Protein AF-A0A2G9T6R0-F1 (afdb_monomer_lite)

pLDDT: mean 84.77, std 12.45, range [40.44, 96.88]

Structure (mmCIF, N/CA/C/O backbone):
data_AF-A0A2G9T6R0-F1
#
_entry.id   AF-A0A2G9T6R0-F1
#
loop_
_atom_site.group_PDB
_atom_site.id
_atom_site.type_symbol
_atom_site.label_atom_id
_atom_site.label_alt_id
_atom_site.label_comp_id
_atom_site.label_asym_id
_atom_site.label_entity_id
_atom_site.label_seq_id
_atom_site.pdbx_PDB_ins_code
_atom_site.Cartn_x
_atom_site.Cartn_y
_atom_site.Cartn_z
_atom_site.occupancy
_atom_site.B_iso_or_equiv
_atom_site.auth_seq_id
_atom_site.auth_comp_id
_atom_site.auth_asym_id
_atom_site.auth_atom_id
_atom_site.pdbx_PDB_model_num
ATOM 1 N N . SER A 1 1 ? -26.909 -16.385 55.635 1.00 41.44 1 SER A N 1
ATOM 2 C CA . SER A 1 1 ? -27.357 -15.437 54.603 1.00 41.44 1 SER A CA 1
ATOM 3 C C . SER A 1 1 ? -26.172 -15.101 53.726 1.00 41.44 1 SER A C 1
ATOM 5 O O . SER A 1 1 ? -25.298 -14.369 54.166 1.00 41.44 1 SER A O 1
ATOM 7 N N . THR A 1 2 ? -26.058 -15.744 52.568 1.00 40.44 2 THR A N 1
ATOM 8 C CA . THR A 1 2 ? -24.968 -15.521 51.609 1.00 40.44 2 THR A CA 1
ATOM 9 C C . THR A 1 2 ? -25.341 -14.324 50.744 1.00 40.44 2 THR A C 1
ATOM 11 O O . THR A 1 2 ? -26.336 -14.379 50.027 1.00 40.44 2 THR A O 1
ATOM 14 N N . ALA A 1 3 ? -24.605 -13.224 50.899 1.00 48.16 3 ALA A N 1
ATOM 15 C CA . ALA A 1 3 ? -24.744 -12.046 50.059 1.00 48.16 3 ALA A CA 1
ATOM 16 C C . ALA A 1 3 ? -24.230 -12.389 48.656 1.00 48.16 3 ALA A C 1
ATOM 18 O O . ALA A 1 3 ? -23.072 -12.767 48.492 1.00 48.16 3 ALA A O 1
ATOM 19 N N . ASP A 1 4 ? -25.145 -12.308 47.700 1.00 55.31 4 ASP A N 1
ATOM 20 C CA . ASP A 1 4 ? -24.940 -12.420 46.263 1.00 55.31 4 ASP A CA 1
ATOM 21 C C . ASP A 1 4 ? -23.930 -11.352 45.813 1.00 55.31 4 ASP A C 1
ATOM 23 O O . ASP A 1 4 ? -24.220 -10.155 45.849 1.00 55.31 4 ASP A O 1
ATOM 27 N N . GLN A 1 5 ? -22.703 -11.770 45.494 1.00 57.53 5 GLN A N 1
ATOM 28 C CA . GLN A 1 5 ? -21.735 -10.900 44.836 1.00 57.53 5 GLN A CA 1
ATOM 29 C C . GLN A 1 5 ? -22.039 -10.956 43.345 1.00 57.53 5 GLN A C 1
ATOM 31 O O . GLN A 1 5 ? -21.576 -11.842 42.636 1.00 57.53 5 GLN A O 1
ATOM 36 N N . ASN A 1 6 ? -22.888 -10.033 42.897 1.00 57.66 6 ASN A N 1
ATOM 37 C CA . ASN A 1 6 ? -23.034 -9.709 41.488 1.00 57.66 6 ASN A CA 1
ATOM 38 C C . ASN A 1 6 ? -21.735 -9.021 41.044 1.00 57.66 6 ASN A C 1
ATOM 40 O O . ASN A 1 6 ? -21.633 -7.792 41.089 1.00 57.66 6 ASN A O 1
ATOM 44 N N . ASP A 1 7 ? -20.727 -9.824 40.705 1.00 58.72 7 ASP A N 1
ATOM 45 C CA . ASP A 1 7 ? -19.560 -9.378 39.951 1.00 58.72 7 ASP A CA 1
ATOM 46 C C . ASP A 1 7 ? -20.095 -8.827 38.629 1.00 58.72 7 ASP A C 1
ATOM 48 O O . ASP A 1 7 ? -20.511 -9.575 37.750 1.00 58.72 7 ASP A O 1
ATOM 52 N N . GLY A 1 8 ? -20.217 -7.500 38.557 1.00 58.38 8 GLY A N 1
ATOM 53 C CA . GLY A 1 8 ? -20.835 -6.792 37.445 1.00 58.38 8 GLY A CA 1
ATOM 54 C C . GLY A 1 8 ? -20.065 -7.033 36.157 1.00 58.38 8 GLY A C 1
ATOM 55 O O . GLY A 1 8 ? -19.125 -6.303 35.852 1.00 58.38 8 GLY A O 1
ATOM 56 N N . GLU A 1 9 ? -20.468 -8.057 35.413 1.00 67.44 9 GLU A N 1
ATOM 57 C CA . GLU A 1 9 ? -20.007 -8.300 34.056 1.00 67.44 9 GLU A CA 1
ATOM 58 C C . GLU A 1 9 ? -20.390 -7.076 33.215 1.00 67.44 9 GLU A C 1
ATOM 60 O O . GLU A 1 9 ? -21.567 -6.726 33.100 1.00 67.44 9 GLU A O 1
ATOM 65 N N . GLU A 1 10 ? -19.392 -6.368 32.685 1.00 77.75 10 GLU A N 1
ATOM 66 C CA . GLU A 1 10 ? -19.606 -5.239 31.784 1.00 77.75 10 GLU A CA 1
ATOM 67 C C . GLU A 1 10 ? -20.300 -5.758 30.519 1.00 77.75 10 GLU A C 1
ATOM 69 O O . GLU A 1 10 ? -19.688 -6.367 29.641 1.00 77.75 10 GLU A O 1
ATOM 74 N N . LEU A 1 11 ? -21.621 -5.584 30.465 1.00 82.75 11 LEU A N 1
ATOM 75 C CA . LEU A 1 11 ? -22.435 -6.017 29.340 1.00 82.75 11 LEU A CA 1
ATOM 76 C C . LEU A 1 11 ? -22.233 -5.047 28.180 1.00 82.75 11 LEU A C 1
ATOM 78 O O . LEU A 1 11 ? -22.758 -3.936 28.185 1.00 82.75 11 LEU A O 1
ATOM 82 N N . LEU A 1 12 ? -21.496 -5.500 27.171 1.00 90.00 12 LEU A N 1
ATOM 83 C CA . LEU A 1 12 ? -21.403 -4.829 25.882 1.00 90.00 12 LEU A CA 1
ATOM 84 C C . LEU A 1 12 ? -22.616 -5.188 25.029 1.00 90.00 12 LEU A C 1
ATOM 86 O O . LEU A 1 12 ? -22.993 -6.357 24.903 1.00 90.00 12 LEU A O 1
ATOM 90 N N . THR A 1 13 ? -23.218 -4.185 24.403 1.00 94.50 13 THR A N 1
ATOM 91 C CA . THR A 1 13 ? -24.227 -4.419 23.377 1.00 94.50 13 THR A CA 1
ATOM 92 C C . THR A 1 13 ? -23.557 -4.721 22.039 1.00 94.50 13 THR A C 1
ATOM 94 O O . THR A 1 13 ? -22.410 -4.355 21.782 1.00 94.50 13 THR A O 1
ATOM 97 N N . ILE A 1 14 ? -24.297 -5.363 21.132 1.00 94.38 14 ILE A N 1
ATOM 98 C CA . ILE A 1 14 ? -23.839 -5.558 19.748 1.00 94.38 14 ILE A CA 1
ATOM 99 C C . ILE A 1 14 ? -23.536 -4.203 19.086 1.00 94.38 14 ILE A C 1
ATOM 101 O O . ILE A 1 14 ? -22.608 -4.110 18.288 1.00 94.38 14 ILE A O 1
ATOM 105 N N . GLN A 1 15 ? -24.282 -3.152 19.442 1.00 95.44 15 GLN A N 1
ATOM 106 C CA . GLN A 1 15 ? -24.043 -1.811 18.917 1.00 95.44 15 GLN A CA 1
ATOM 107 C C . GLN A 1 15 ? -22.690 -1.256 19.381 1.00 95.44 15 GLN A C 1
ATOM 109 O O . GLN A 1 15 ? -21.950 -0.739 18.551 1.00 95.44 15 GLN A O 1
ATOM 114 N N . ASP A 1 16 ? -22.327 -1.447 20.654 1.00 94.81 16 ASP A N 1
ATOM 115 C CA . ASP A 1 16 ? -21.041 -0.979 21.195 1.00 94.81 16 ASP A CA 1
ATOM 116 C C . ASP A 1 16 ? -19.848 -1.613 20.460 1.00 94.81 16 ASP A C 1
ATOM 118 O O . ASP A 1 16 ? -18.837 -0.956 20.208 1.00 94.81 16 ASP A O 1
ATOM 122 N N . ILE A 1 17 ? -19.976 -2.885 20.064 1.00 94.88 17 ILE A N 1
ATOM 123 C CA . ILE A 1 17 ? -18.952 -3.593 19.283 1.00 94.88 17 ILE A CA 1
ATOM 124 C C . ILE A 1 17 ? -18.816 -2.975 17.887 1.00 94.88 17 ILE A C 1
ATOM 126 O O . ILE A 1 17 ? -17.703 -2.657 17.466 1.00 94.88 17 ILE A O 1
ATOM 130 N N . LEU A 1 18 ? -19.936 -2.776 17.186 1.00 95.94 18 LEU A N 1
ATOM 131 C CA . LEU A 1 18 ? -19.943 -2.210 15.833 1.00 95.94 18 LEU A CA 1
ATOM 132 C C . LEU A 1 18 ? -19.380 -0.782 15.814 1.00 95.94 18 LEU A C 1
ATOM 134 O O . LEU A 1 18 ? -18.544 -0.460 14.969 1.00 95.94 18 LEU A O 1
ATOM 138 N N . ASP A 1 19 ? -19.779 0.048 16.779 1.00 95.50 19 ASP A N 1
ATOM 139 C CA . ASP A 1 19 ? -19.311 1.431 16.895 1.00 95.50 19 ASP A CA 1
ATOM 140 C C . ASP A 1 19 ? -17.799 1.488 17.168 1.00 95.50 19 ASP A C 1
ATOM 142 O O . ASP A 1 19 ? -17.074 2.307 16.588 1.00 95.50 19 ASP A O 1
ATOM 146 N N . ASN A 1 20 ? -17.295 0.583 18.014 1.00 92.94 20 ASN A N 1
ATOM 147 C CA . ASN A 1 20 ? -15.866 0.469 18.282 1.00 92.94 20 ASN A CA 1
ATOM 148 C C . ASN A 1 20 ? -15.080 0.014 17.038 1.00 92.94 20 ASN A C 1
ATOM 150 O O . ASN A 1 20 ? -14.040 0.596 16.719 1.00 92.94 20 ASN A O 1
ATOM 154 N N . GLU A 1 21 ? -15.581 -0.977 16.295 1.00 94.00 21 GLU A N 1
ATOM 155 C CA . GLU A 1 21 ? -14.968 -1.429 15.040 1.00 94.00 21 GLU A CA 1
ATOM 156 C C . GLU A 1 21 ? -14.891 -0.308 13.995 1.00 94.00 21 GLU A C 1
ATOM 158 O O . GLU A 1 21 ? -13.843 -0.103 13.370 1.00 94.00 21 GLU A O 1
ATOM 163 N N . ASP A 1 22 ? -15.975 0.451 13.825 1.00 92.44 22 ASP A N 1
ATOM 164 C CA . ASP A 1 22 ? -16.032 1.584 12.904 1.00 92.44 22 ASP A CA 1
ATOM 165 C C . ASP A 1 22 ? -15.030 2.680 13.275 1.00 92.44 22 ASP A C 1
ATOM 167 O O . ASP A 1 22 ? -14.288 3.174 12.415 1.00 92.44 22 ASP A O 1
ATOM 171 N N . SER A 1 23 ? -14.951 3.017 14.564 1.00 92.00 23 SER A N 1
ATOM 172 C CA . SER A 1 23 ? -13.990 3.983 15.099 1.00 92.00 23 SER A CA 1
ATOM 173 C C . SER A 1 23 ? -12.538 3.548 14.860 1.00 92.00 23 SER A C 1
ATOM 175 O O . SER A 1 23 ? -11.716 4.321 14.344 1.00 92.00 23 SER A O 1
ATOM 177 N N . CYS A 1 24 ? -12.216 2.283 15.152 1.00 88.38 24 CYS A N 1
ATOM 178 C CA . CYS A 1 24 ? -10.896 1.708 14.897 1.00 88.38 24 CYS A CA 1
ATOM 179 C C . CYS A 1 24 ? -10.547 1.740 13.408 1.00 88.38 24 CYS A C 1
ATOM 181 O O . CYS A 1 24 ? -9.458 2.185 13.033 1.00 88.38 24 CYS A O 1
ATOM 183 N N . ARG A 1 25 ? -11.481 1.334 12.543 1.00 84.81 25 ARG A N 1
ATOM 184 C CA . ARG A 1 25 ? -11.293 1.340 11.090 1.00 84.81 25 ARG A CA 1
ATOM 185 C C . ARG A 1 25 ? -11.057 2.747 10.558 1.00 84.81 25 ARG A C 1
ATOM 187 O O . ARG A 1 25 ? -10.183 2.948 9.714 1.00 84.81 25 ARG A O 1
ATOM 194 N N . GLN A 1 26 ? -11.795 3.733 11.055 1.00 83.50 26 GLN A N 1
ATOM 195 C CA . GLN A 1 26 ? -11.616 5.117 10.638 1.00 83.50 26 GLN A CA 1
ATOM 196 C C . GLN A 1 26 ? -10.262 5.675 11.092 1.00 83.50 26 GLN A C 1
ATOM 198 O O . GLN A 1 26 ? -9.570 6.326 10.306 1.00 83.50 26 GLN A O 1
ATOM 203 N N . THR A 1 27 ? -9.841 5.362 12.317 1.00 84.12 27 THR A N 1
ATOM 204 C CA . THR A 1 27 ? -8.518 5.736 12.836 1.00 84.12 27 THR A CA 1
ATOM 205 C C . THR A 1 27 ? -7.398 5.104 12.006 1.00 84.12 27 THR A C 1
ATOM 207 O O . THR A 1 27 ? -6.472 5.795 11.576 1.00 84.12 27 THR A O 1
ATOM 210 N N . ALA A 1 28 ? -7.519 3.811 11.694 1.00 80.88 28 ALA A N 1
ATOM 211 C CA . ALA A 1 28 ? -6.576 3.090 10.846 1.00 80.88 28 ALA A CA 1
ATOM 212 C C . ALA A 1 28 ? -6.491 3.698 9.438 1.00 80.88 28 ALA A C 1
ATOM 214 O O . ALA A 1 28 ? -5.394 3.897 8.925 1.00 80.88 28 ALA A O 1
ATOM 215 N N . ARG A 1 29 ? -7.620 4.084 8.828 1.00 75.56 29 ARG A N 1
ATOM 216 C CA . ARG A 1 29 ? -7.630 4.765 7.519 1.00 75.56 29 ARG A CA 1
ATOM 217 C C . ARG A 1 29 ? -6.839 6.070 7.534 1.00 75.56 29 ARG A C 1
ATOM 219 O O . ARG A 1 29 ? -6.112 6.340 6.580 1.00 75.56 29 ARG A O 1
ATOM 226 N N . VAL A 1 30 ? -6.975 6.867 8.595 1.00 76.62 30 VAL A N 1
ATOM 227 C CA . VAL A 1 30 ? -6.267 8.148 8.740 1.00 76.62 30 VAL A CA 1
ATOM 228 C C . VAL A 1 30 ? -4.766 7.937 8.951 1.00 76.62 30 VAL A C 1
ATOM 230 O O . VAL A 1 30 ? -3.967 8.629 8.321 1.00 76.62 30 VAL A O 1
ATOM 233 N N . LEU A 1 31 ? -4.378 6.983 9.802 1.00 76.31 31 LEU A N 1
ATOM 234 C CA . LEU A 1 31 ? -2.973 6.736 10.150 1.00 76.31 31 LEU A CA 1
ATOM 235 C C . LEU A 1 31 ? -2.213 5.961 9.067 1.00 76.31 31 LEU A C 1
ATOM 237 O O . LEU A 1 31 ? -1.089 6.320 8.729 1.00 76.31 31 LEU A O 1
ATOM 241 N N . LEU A 1 32 ? -2.832 4.920 8.510 1.00 72.50 32 LEU A N 1
ATOM 242 C CA . LEU A 1 32 ? -2.217 3.976 7.573 1.00 72.50 32 LEU A CA 1
ATOM 243 C C . LEU A 1 32 ? -2.584 4.274 6.112 1.00 72.50 32 LEU A C 1
ATOM 245 O O . LEU A 1 32 ? -2.327 3.465 5.230 1.00 72.50 32 LEU A O 1
ATOM 249 N N . GLY A 1 33 ? -3.215 5.417 5.824 1.00 71.62 33 GLY A N 1
ATOM 250 C CA . GLY A 1 33 ? -3.500 5.852 4.452 1.00 71.62 33 GLY A CA 1
ATOM 251 C C . GLY A 1 33 ? -4.326 4.846 3.645 1.00 71.62 33 GLY A C 1
ATOM 252 O O . GLY A 1 33 ? -4.036 4.631 2.470 1.00 71.62 33 GLY A O 1
ATOM 253 N N . ALA A 1 34 ? -5.307 4.207 4.288 1.00 67.44 34 ALA A N 1
ATOM 254 C CA . ALA A 1 34 ? -6.169 3.180 3.696 1.00 67.44 34 ALA A CA 1
ATOM 255 C C . ALA A 1 34 ? -5.416 1.993 3.051 1.00 67.44 34 ALA A C 1
ATOM 257 O O . ALA A 1 34 ? -5.888 1.439 2.061 1.00 67.44 34 ALA A O 1
ATOM 258 N N . GLN A 1 35 ? -4.252 1.605 3.591 1.00 76.19 35 GLN A N 1
ATOM 259 C CA . GLN A 1 35 ? -3.635 0.334 3.209 1.00 76.19 35 GLN A CA 1
ATOM 260 C C . GLN A 1 35 ? -4.533 -0.822 3.668 1.00 76.19 35 GLN A C 1
ATOM 262 O O . GLN A 1 35 ? -4.752 -1.005 4.863 1.00 76.19 35 GLN A O 1
ATOM 267 N N . ASP A 1 36 ? -5.043 -1.588 2.710 1.00 84.00 36 ASP A N 1
ATOM 268 C CA . ASP A 1 36 ? -5.779 -2.827 2.934 1.00 84.00 36 ASP A CA 1
ATOM 269 C C . ASP A 1 36 ? -5.039 -3.936 2.181 1.00 84.00 36 ASP A C 1
ATOM 271 O O . ASP A 1 36 ? -4.734 -3.789 0.994 1.00 84.00 36 ASP A O 1
ATOM 275 N N . SER A 1 37 ? -4.673 -5.009 2.881 1.00 88.38 37 SER A N 1
ATOM 276 C CA . SER A 1 37 ? -3.996 -6.148 2.260 1.00 88.38 37 SER A CA 1
ATOM 277 C C . SER A 1 37 ? -4.933 -6.921 1.337 1.00 88.38 37 SER A C 1
ATOM 279 O O . SER A 1 37 ? -4.487 -7.457 0.334 1.00 88.38 37 SER A O 1
ATOM 281 N N . SER A 1 38 ? -6.234 -6.934 1.616 1.00 88.88 38 SER A N 1
ATOM 282 C CA . SER A 1 38 ? -7.220 -7.712 0.865 1.00 88.88 38 SER A CA 1
ATOM 283 C C . SER A 1 38 ? -7.705 -7.031 -0.420 1.00 88.88 38 SER A C 1
ATOM 285 O O . SER A 1 38 ? -8.388 -7.661 -1.229 1.00 88.88 38 SER A O 1
ATOM 287 N N . VAL A 1 39 ? -7.351 -5.757 -0.636 1.00 88.94 39 VAL A N 1
ATOM 288 C CA . VAL A 1 39 ? -7.849 -4.950 -1.757 1.00 88.94 39 VAL A CA 1
ATOM 289 C C . VAL A 1 39 ? -6.703 -4.449 -2.633 1.00 88.94 39 VAL A C 1
ATOM 291 O O . VAL A 1 39 ? -5.736 -3.839 -2.174 1.00 88.94 39 VAL A O 1
ATOM 294 N N . CYS A 1 40 ? -6.838 -4.658 -3.944 1.00 92.25 40 CYS A N 1
ATOM 295 C CA . CYS A 1 40 ? -5.997 -3.989 -4.928 1.00 92.25 40 CYS A CA 1
ATOM 296 C C . CYS A 1 40 ? -6.553 -2.592 -5.211 1.00 92.25 40 CYS A C 1
ATOM 298 O O . CYS A 1 40 ? -7.673 -2.466 -5.699 1.00 92.25 40 CYS A O 1
ATOM 300 N N . THR A 1 41 ? -5.761 -1.550 -4.955 1.00 90.62 41 THR A N 1
ATOM 301 C CA . THR A 1 41 ? -6.186 -0.155 -5.164 1.00 90.62 41 THR A CA 1
ATOM 302 C C . THR A 1 41 ? -5.947 0.346 -6.587 1.00 90.62 41 THR A C 1
ATOM 304 O O . THR A 1 41 ? -6.424 1.422 -6.935 1.00 90.62 41 THR A O 1
ATOM 307 N N . TYR A 1 42 ? -5.243 -0.414 -7.434 1.00 90.00 42 TYR A N 1
ATOM 308 C CA . TYR A 1 42 ? -4.958 -0.018 -8.819 1.00 90.00 42 TYR A CA 1
ATOM 309 C C . TYR A 1 42 ? -6.227 0.314 -9.640 1.00 90.00 42 TYR A C 1
ATOM 311 O O . TYR A 1 42 ? -6.240 1.352 -10.303 1.00 90.00 42 TYR A O 1
ATOM 319 N N . PRO A 1 43 ? -7.331 -0.466 -9.567 1.00 91.88 43 PRO A N 1
ATOM 320 C CA . PRO A 1 43 ? -8.578 -0.148 -10.270 1.00 91.88 43 PRO A CA 1
ATOM 321 C C . P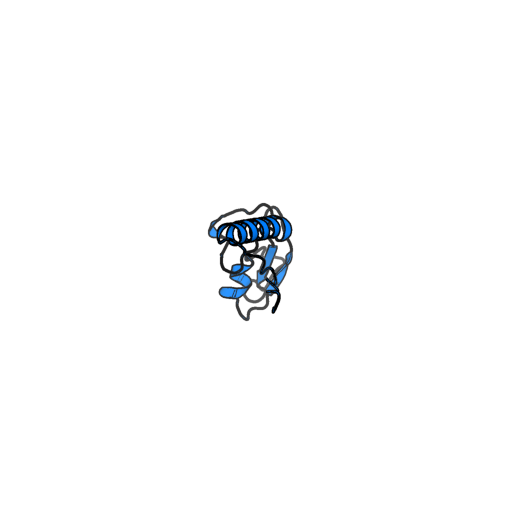RO A 1 43 ? -9.283 1.113 -9.754 1.00 91.88 43 PRO A C 1
ATOM 323 O O . PRO A 1 43 ? -10.111 1.682 -10.460 1.00 91.88 43 PRO A O 1
ATOM 326 N N . GLU A 1 44 ? -8.974 1.556 -8.533 1.00 90.06 44 GLU A N 1
ATOM 327 C CA . GLU A 1 44 ? -9.557 2.762 -7.934 1.00 90.06 44 GLU A CA 1
ATOM 328 C C . GLU A 1 44 ? -8.900 4.053 -8.456 1.00 90.06 44 GLU A C 1
ATOM 330 O O . GLU A 1 44 ? -9.353 5.155 -8.140 1.00 90.06 44 GLU A O 1
ATOM 335 N N . GLY A 1 45 ? -7.847 3.928 -9.271 1.00 88.38 45 GLY A N 1
ATOM 336 C CA . GLY A 1 45 ? -7.125 5.044 -9.866 1.00 88.38 45 GLY A CA 1
ATOM 337 C C . GLY A 1 45 ? -6.215 5.768 -8.875 1.00 88.38 45 GLY A C 1
ATOM 338 O O . GLY A 1 45 ? -5.688 5.190 -7.925 1.00 88.38 45 GLY A O 1
ATOM 339 N N . TYR A 1 46 ? -5.994 7.060 -9.122 1.00 87.00 46 TYR A N 1
ATOM 340 C CA . TYR A 1 46 ? -5.025 7.848 -8.366 1.00 87.00 46 TYR A CA 1
ATOM 341 C C . TYR A 1 46 ? -5.429 8.019 -6.894 1.00 87.00 46 TYR A C 1
ATOM 343 O O . TYR A 1 46 ? -6.438 8.652 -6.569 1.00 87.00 46 TYR A O 1
ATOM 351 N N . LYS A 1 47 ? -4.577 7.532 -5.987 1.00 85.19 47 LYS A N 1
ATOM 352 C CA . LYS A 1 47 ? -4.700 7.744 -4.542 1.00 85.19 47 LYS A CA 1
ATOM 353 C C . LYS A 1 47 ? -3.774 8.884 -4.095 1.00 85.19 47 LYS A C 1
ATOM 355 O O . LYS A 1 47 ? -2.559 8.782 -4.246 1.00 85.19 47 LYS A O 1
ATOM 360 N N . PRO A 1 48 ? -4.291 9.957 -3.463 1.00 82.62 48 PRO A N 1
ATOM 361 C CA . PRO A 1 48 ? -3.465 11.089 -3.025 1.00 82.62 48 PRO A CA 1
ATOM 362 C C . PRO A 1 48 ? -2.382 10.733 -2.000 1.00 82.62 48 PRO A C 1
ATOM 364 O O . PRO A 1 48 ? -1.387 11.452 -1.879 1.00 82.62 48 PRO A O 1
ATOM 367 N N . ARG A 1 49 ? -2.620 9.680 -1.211 1.00 83.38 49 ARG A N 1
ATOM 368 C CA . ARG A 1 49 ? -1.701 9.121 -0.220 1.00 83.38 49 ARG A CA 1
ATOM 369 C C . ARG A 1 49 ? -1.891 7.614 -0.203 1.00 83.38 49 ARG A C 1
ATOM 371 O O . ARG A 1 49 ? -2.952 7.146 0.196 1.00 83.38 49 ARG A O 1
ATOM 378 N N . GLN A 1 50 ? -0.875 6.886 -0.630 1.00 87.56 50 GLN A N 1
ATOM 379 C CA . GLN A 1 50 ? -0.842 5.434 -0.562 1.00 87.56 50 GLN A CA 1
ATOM 380 C C . GLN A 1 50 ? 0.603 4.990 -0.368 1.00 87.56 50 GLN A C 1
ATOM 382 O O . GLN A 1 50 ? 1.498 5.572 -0.988 1.00 87.56 50 GLN A O 1
ATOM 387 N N . ALA A 1 51 ? 0.830 3.980 0.472 1.00 89.81 51 ALA A N 1
ATOM 388 C CA . ALA A 1 51 ? 2.100 3.273 0.455 1.00 89.81 51 ALA A CA 1
ATOM 389 C C . ALA A 1 51 ? 2.240 2.529 -0.879 1.00 89.81 51 ALA A C 1
ATOM 391 O O . ALA A 1 51 ? 1.289 1.923 -1.388 1.00 89.81 51 ALA A O 1
ATOM 392 N N . LEU A 1 52 ? 3.425 2.625 -1.464 1.00 91.88 52 LEU A N 1
ATOM 393 C CA . LEU A 1 52 ? 3.756 1.958 -2.711 1.00 91.88 52 LEU A CA 1
ATOM 394 C C . LEU A 1 52 ? 4.934 1.035 -2.506 1.00 91.88 52 LEU A C 1
ATOM 396 O O . LEU A 1 52 ? 5.795 1.273 -1.662 1.00 91.88 52 LEU A O 1
ATOM 400 N N . PHE A 1 53 ? 4.978 0.012 -3.340 1.00 93.44 53 PHE A N 1
ATOM 401 C CA . PHE A 1 53 ? 6.002 -1.009 -3.309 1.00 93.44 53 PHE A CA 1
ATOM 402 C C . PHE A 1 53 ? 6.560 -1.187 -4.716 1.00 93.44 53 PHE A C 1
ATOM 404 O O . PHE A 1 53 ? 5.811 -1.118 -5.689 1.00 93.44 53 PHE A O 1
ATOM 411 N N . ALA A 1 54 ? 7.863 -1.414 -4.836 1.00 93.94 54 ALA A N 1
ATOM 412 C CA . ALA A 1 54 ? 8.503 -1.764 -6.098 1.00 93.94 54 ALA A CA 1
ATOM 413 C C . ALA A 1 54 ? 8.823 -3.257 -6.087 1.00 93.94 54 ALA A C 1
ATOM 415 O O . ALA A 1 54 ? 9.421 -3.753 -5.134 1.00 93.94 54 ALA A O 1
ATOM 416 N 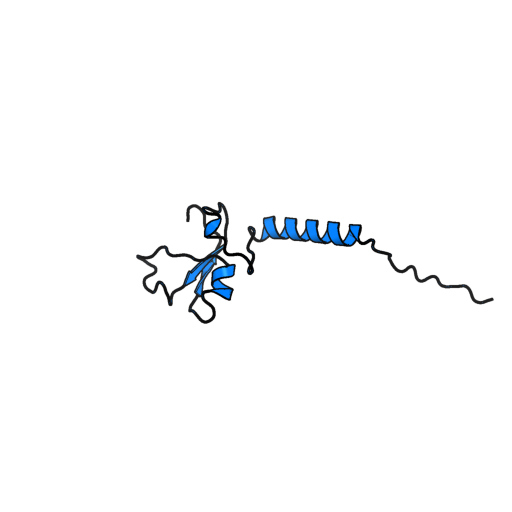N . CYS A 1 55 ? 8.459 -3.968 -7.149 1.00 95.50 55 CYS A N 1
ATOM 417 C CA . CYS A 1 55 ? 8.847 -5.362 -7.326 1.00 95.50 55 CYS A CA 1
ATOM 418 C C . CYS A 1 55 ? 10.105 -5.430 -8.199 1.00 95.50 55 CYS A C 1
ATOM 420 O O . CYS A 1 55 ? 10.022 -5.287 -9.418 1.0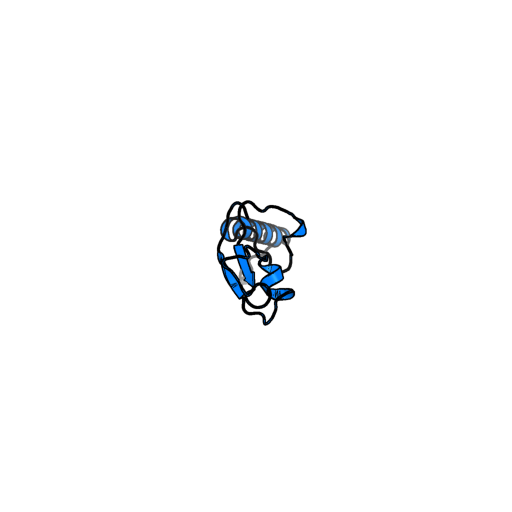0 95.50 55 CYS A O 1
ATOM 422 N N . LEU A 1 56 ? 11.262 -5.685 -7.590 1.00 92.94 56 LEU A N 1
ATOM 423 C CA . LEU A 1 56 ? 12.553 -5.787 -8.278 1.00 92.94 56 LEU A CA 1
ATOM 424 C C . LEU A 1 56 ? 12.666 -7.058 -9.132 1.00 92.94 56 LEU A C 1
ATOM 426 O O . LEU A 1 56 ? 13.482 -7.109 -10.048 1.00 92.94 56 LEU A O 1
ATOM 430 N N . THR A 1 57 ? 11.833 -8.070 -8.877 1.00 94.62 57 THR A N 1
ATOM 431 C CA . THR A 1 57 ? 11.741 -9.254 -9.745 1.00 94.62 57 THR A CA 1
ATOM 432 C C . THR A 1 57 ? 11.042 -8.927 -11.069 1.00 94.62 57 THR A C 1
ATOM 434 O O . THR A 1 57 ? 11.505 -9.341 -12.128 1.00 94.62 57 THR A O 1
ATOM 437 N N . CYS A 1 58 ? 9.937 -8.172 -11.031 1.00 94.19 58 CYS A N 1
ATOM 438 C CA . CYS A 1 58 ? 9.151 -7.838 -12.227 1.00 94.19 58 CYS A CA 1
ATOM 439 C C . CYS A 1 58 ? 9.685 -6.602 -12.965 1.00 94.19 58 CYS A C 1
ATOM 441 O O . CYS A 1 58 ? 9.587 -6.519 -14.187 1.00 94.19 58 CYS A O 1
ATOM 443 N N . ALA A 1 59 ? 10.246 -5.644 -12.228 1.00 91.44 59 ALA A N 1
ATOM 444 C CA . ALA A 1 59 ? 10.836 -4.415 -12.737 1.00 91.44 59 ALA A CA 1
ATOM 445 C C . ALA A 1 59 ? 12.292 -4.302 -12.238 1.00 91.44 59 ALA A C 1
ATOM 447 O O . ALA A 1 59 ? 12.573 -3.545 -11.310 1.00 91.44 59 ALA A O 1
ATOM 448 N N . PRO A 1 60 ? 13.239 -5.041 -12.847 1.00 89.25 60 PRO A N 1
ATOM 449 C CA . PRO A 1 60 ? 14.622 -5.121 -12.366 1.00 89.25 60 PRO A CA 1
ATOM 450 C C . PRO A 1 60 ? 15.438 -3.844 -12.586 1.00 89.25 60 PRO A C 1
ATOM 452 O O . PRO A 1 60 ? 16.551 -3.738 -12.079 1.00 89.25 60 PRO A O 1
ATOM 455 N N . ASN A 1 61 ? 14.911 -2.886 -13.352 1.00 87.06 61 ASN A N 1
ATOM 456 C CA . ASN A 1 61 ? 15.600 -1.652 -13.713 1.00 87.06 61 ASN A CA 1
ATOM 457 C C . ASN A 1 61 ? 14.876 -0.437 -13.095 1.00 87.06 61 ASN A C 1
ATOM 459 O O . ASN A 1 61 ? 14.093 0.224 -13.777 1.00 87.06 61 ASN A O 1
ATOM 463 N N . PRO A 1 62 ? 15.072 -0.162 -11.793 1.00 74.50 62 PRO A N 1
ATOM 464 C CA . PRO A 1 62 ? 14.292 0.840 -11.063 1.00 74.50 62 PRO A CA 1
ATOM 465 C C . PRO A 1 62 ? 14.577 2.283 -11.502 1.00 74.50 62 PRO A C 1
ATOM 467 O O . PRO A 1 62 ? 13.753 3.158 -11.264 1.00 74.50 62 PRO A O 1
ATOM 470 N N . GLU A 1 63 ? 15.709 2.551 -12.162 1.00 79.88 63 GLU A N 1
ATOM 471 C CA . GLU A 1 63 ? 16.035 3.901 -12.649 1.00 79.88 63 GLU A CA 1
ATOM 472 C C . GLU A 1 63 ? 15.258 4.301 -13.908 1.00 79.88 63 GLU A C 1
ATOM 474 O O . GLU A 1 63 ? 15.106 5.487 -14.190 1.00 79.88 63 GLU A O 1
ATOM 479 N N . SER A 1 64 ? 14.762 3.325 -14.671 1.00 80.69 64 SER A N 1
ATOM 480 C CA . SER A 1 64 ? 13.992 3.561 -15.896 1.00 80.69 64 SER A CA 1
ATOM 481 C C . SER A 1 64 ? 12.539 3.111 -15.794 1.00 80.69 64 SER A C 1
ATOM 483 O O . SER A 1 64 ? 11.765 3.354 -16.720 1.00 80.69 64 SER A O 1
ATOM 485 N N . ASN A 1 65 ? 12.161 2.463 -14.689 1.00 77.06 65 ASN A N 1
ATOM 486 C CA . ASN A 1 65 ? 10.835 1.902 -14.507 1.00 77.06 65 ASN A CA 1
ATOM 487 C C . ASN A 1 65 ? 10.223 2.376 -13.185 1.00 77.06 65 ASN A C 1
ATOM 489 O O . ASN A 1 65 ? 10.491 1.822 -12.121 1.00 77.06 65 ASN A O 1
ATOM 493 N N . GLU A 1 66 ? 9.346 3.374 -13.271 1.00 79.62 66 GLU A N 1
ATOM 494 C CA . GLU A 1 66 ? 8.559 3.898 -12.146 1.00 79.62 66 GLU A CA 1
ATOM 495 C C . GLU A 1 66 ? 7.353 2.991 -11.828 1.00 79.62 66 GLU A C 1
ATOM 497 O O . GLU A 1 66 ? 6.286 3.458 -11.447 1.00 79.62 66 GLU A O 1
ATOM 502 N N . ALA A 1 67 ? 7.486 1.676 -12.020 1.00 87.56 67 ALA A N 1
ATOM 503 C CA . ALA A 1 67 ? 6.415 0.727 -11.752 1.00 87.56 67 ALA A CA 1
ATOM 504 C C . ALA A 1 67 ? 6.269 0.495 -10.243 1.00 87.56 67 ALA A C 1
ATOM 506 O O . ALA A 1 67 ? 7.240 0.202 -9.542 1.00 87.56 67 ALA A O 1
ATOM 507 N N . GLY A 1 68 ? 5.036 0.583 -9.750 1.00 91.56 68 GLY A N 1
ATOM 508 C CA . GLY A 1 68 ? 4.723 0.412 -8.338 1.00 91.56 68 GLY A CA 1
ATOM 509 C C . GLY A 1 68 ? 3.421 -0.340 -8.154 1.00 91.56 68 GLY A C 1
ATOM 510 O O . GLY A 1 68 ? 2.503 -0.245 -8.968 1.00 91.56 68 GLY A O 1
ATOM 511 N N . ILE A 1 69 ? 3.361 -1.108 -7.076 1.00 93.75 69 ILE A N 1
ATOM 512 C CA . ILE A 1 69 ? 2.220 -1.933 -6.699 1.00 93.75 69 ILE A CA 1
ATOM 513 C C . ILE A 1 69 ? 1.686 -1.488 -5.336 1.00 93.75 69 ILE A C 1
ATOM 515 O O . ILE A 1 69 ? 2.410 -0.911 -4.519 1.00 93.75 69 ILE A O 1
ATOM 519 N N . CYS A 1 70 ? 0.397 -1.726 -5.099 1.00 93.94 70 CYS A N 1
ATOM 520 C CA . CYS A 1 70 ? -0.242 -1.439 -3.819 1.00 93.94 70 CYS A CA 1
ATOM 521 C C . CYS A 1 70 ? 0.109 -2.488 -2.756 1.00 93.94 70 CYS A C 1
ATOM 523 O O . CYS A 1 70 ? 0.638 -3.557 -3.072 1.00 93.94 70 CYS A O 1
ATOM 525 N N . TYR A 1 71 ? -0.251 -2.202 -1.502 1.00 93.06 71 TYR A N 1
ATOM 526 C CA . TYR A 1 71 ? -0.019 -3.114 -0.383 1.00 93.06 71 TYR A CA 1
ATOM 527 C C . TYR A 1 71 ? -0.616 -4.511 -0.614 1.00 93.06 71 TYR A C 1
ATOM 529 O O . TYR A 1 71 ? 0.113 -5.497 -0.530 1.00 93.06 71 TYR A O 1
ATOM 537 N N . GLY A 1 72 ? -1.886 -4.616 -1.018 1.00 93.94 72 GLY A N 1
ATOM 538 C CA . GLY A 1 72 ? -2.487 -5.922 -1.307 1.00 93.94 72 GLY A CA 1
ATOM 539 C C . GLY A 1 72 ? -1.787 -6.716 -2.416 1.00 93.94 72 GLY A C 1
ATOM 540 O O . GLY A 1 72 ? -1.545 -7.913 -2.268 1.00 93.94 72 GLY A O 1
ATOM 541 N N . CYS A 1 73 ? -1.343 -6.060 -3.493 1.00 95.00 73 CYS A N 1
ATOM 542 C CA . CYS A 1 73 ? -0.579 -6.734 -4.547 1.00 95.00 73 CYS A CA 1
ATOM 543 C C . CYS A 1 73 ? 0.785 -7.232 -4.060 1.00 95.00 73 CYS A C 1
ATOM 545 O O . CYS A 1 73 ? 1.244 -8.265 -4.546 1.00 95.00 73 CYS A O 1
ATOM 547 N N . SER A 1 74 ? 1.416 -6.531 -3.112 1.00 94.88 74 SER A N 1
ATOM 548 C CA . SER A 1 74 ? 2.695 -6.966 -2.539 1.00 94.88 74 SER A CA 1
ATOM 549 C C . SER A 1 74 ? 2.585 -8.277 -1.755 1.00 94.88 74 SER A C 1
ATOM 551 O O . SER A 1 74 ? 3.562 -9.010 -1.675 1.00 94.88 74 SER A O 1
ATOM 553 N N . LEU A 1 75 ? 1.394 -8.592 -1.235 1.00 93.69 75 LEU A N 1
ATOM 554 C CA . LEU A 1 75 ? 1.140 -9.795 -0.442 1.00 93.69 75 LEU A CA 1
ATOM 555 C C . LEU A 1 75 ? 0.511 -10.938 -1.245 1.00 93.69 75 LEU A C 1
ATOM 557 O O . LEU A 1 75 ? 0.745 -12.091 -0.913 1.00 93.69 75 LEU A O 1
ATOM 561 N N . HIS A 1 76 ? -0.291 -10.637 -2.2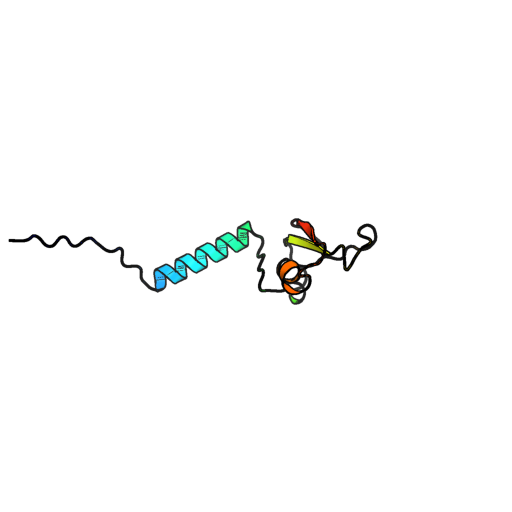72 1.00 95.19 76 HIS A N 1
ATOM 562 C CA . HIS A 1 76 ? -1.092 -11.658 -2.964 1.00 95.19 76 HIS A CA 1
ATOM 563 C C . HIS A 1 76 ? -0.678 -11.920 -4.414 1.00 95.19 76 HIS A C 1
ATOM 565 O O . HIS A 1 76 ? -0.778 -13.046 -4.889 1.00 95.19 76 HIS A O 1
ATOM 571 N N . CYS A 1 77 ? -0.237 -10.892 -5.144 1.00 94.31 77 CYS A N 1
ATOM 572 C CA . CYS A 1 77 ? 0.115 -11.022 -6.565 1.00 94.31 77 CYS A CA 1
ATOM 573 C C . CYS A 1 77 ? 1.622 -11.193 -6.778 1.00 94.31 77 CYS A C 1
ATOM 575 O O . CYS A 1 77 ? 2.057 -11.707 -7.806 1.00 94.31 77 CYS A O 1
ATOM 577 N N . HIS A 1 78 ? 2.413 -10.713 -5.821 1.00 94.25 78 HIS A N 1
ATOM 578 C CA . HIS A 1 78 ? 3.868 -10.752 -5.842 1.00 94.25 78 HIS A CA 1
ATOM 579 C C . HIS A 1 78 ? 4.423 -11.447 -4.593 1.00 94.25 78 HIS A C 1
ATOM 581 O O . HIS A 1 78 ? 5.518 -11.120 -4.140 1.00 94.25 78 HIS A O 1
ATOM 587 N N . GLU A 1 79 ? 3.669 -12.410 -4.058 1.00 93.19 79 GLU A N 1
ATOM 588 C CA . GLU A 1 79 ? 4.161 -13.321 -3.026 1.00 93.19 79 GLU A CA 1
ATOM 589 C C . GLU A 1 79 ? 5.470 -13.972 -3.515 1.00 93.19 79 GLU A C 1
ATOM 591 O O . GLU A 1 79 ? 5.601 -14.316 -4.691 1.00 93.19 79 GLU A O 1
ATOM 596 N N . ASP A 1 80 ? 6.475 -14.037 -2.642 1.00 95.75 80 ASP A N 1
ATOM 597 C CA . ASP A 1 80 ? 7.835 -14.527 -2.927 1.00 95.75 80 ASP A CA 1
ATOM 598 C C . ASP A 1 80 ? 8.680 -13.732 -3.947 1.00 95.75 80 ASP A C 1
ATOM 600 O O . ASP A 1 80 ? 9.785 -14.151 -4.310 1.00 95.75 80 ASP A O 1
ATOM 604 N N . HIS A 1 81 ? 8.243 -12.552 -4.394 1.00 96.88 81 HIS A N 1
ATOM 605 C CA . HIS A 1 81 ? 9.108 -11.656 -5.164 1.00 96.88 81 HIS A CA 1
ATOM 606 C C . HIS A 1 81 ? 10.000 -10.779 -4.277 1.00 96.88 81 HIS A C 1
ATOM 608 O O . HIS A 1 81 ? 9.717 -10.517 -3.109 1.00 96.88 81 HIS A O 1
ATOM 614 N N . ASN A 1 82 ? 11.083 -10.258 -4.862 1.00 95.19 82 ASN A N 1
ATOM 615 C CA . ASN A 1 82 ? 11.908 -9.256 -4.202 1.00 95.19 82 ASN A CA 1
ATOM 616 C C . ASN A 1 82 ? 11.194 -7.901 -4.259 1.00 95.19 82 ASN A C 1
ATOM 618 O O . ASN A 1 82 ? 11.182 -7.243 -5.303 1.00 95.19 82 ASN A O 1
ATOM 622 N N . ILE A 1 83 ? 10.575 -7.511 -3.147 1.00 94.81 83 ILE A N 1
ATOM 623 C CA . ILE A 1 83 ? 9.786 -6.289 -3.024 1.00 94.81 83 ILE A CA 1
ATOM 624 C C . ILE A 1 83 ? 10.463 -5.324 -2.056 1.00 94.81 83 ILE A C 1
ATOM 626 O O . ILE A 1 83 ? 10.901 -5.711 -0.975 1.00 94.81 83 ILE A O 1
ATOM 630 N N . VAL A 1 84 ? 10.490 -4.045 -2.428 1.00 93.25 84 VAL A N 1
ATOM 631 C CA . VAL A 1 84 ? 10.942 -2.951 -1.563 1.00 93.25 84 VAL A CA 1
ATOM 632 C C . VAL A 1 84 ? 9.827 -1.934 -1.355 1.00 93.25 84 VAL A C 1
ATOM 634 O O . VAL A 1 84 ? 9.108 -1.577 -2.288 1.00 93.25 84 VAL A O 1
ATOM 637 N N . GLU A 1 85 ? 9.676 -1.453 -0.124 1.00 92.31 85 GLU A N 1
ATOM 638 C CA . GLU A 1 85 ? 8.721 -0.394 0.200 1.00 92.31 85 GLU A CA 1
ATOM 639 C C . GLU A 1 85 ? 9.265 0.976 -0.243 1.00 92.31 85 GLU A C 1
ATOM 641 O O . GLU A 1 85 ? 10.391 1.356 0.074 1.00 92.31 85 GLU A O 1
ATOM 646 N N . LEU A 1 86 ? 8.446 1.737 -0.974 1.00 89.88 86 LEU A N 1
ATOM 647 C CA . LEU A 1 86 ? 8.743 3.095 -1.450 1.00 89.88 86 LEU A CA 1
ATOM 648 C C . LEU A 1 86 ? 8.107 4.187 -0.574 1.00 89.88 86 LEU A C 1
ATOM 650 O O . LEU A 1 86 ? 8.171 5.375 -0.914 1.00 89.88 86 LEU A O 1
ATOM 654 N N . PHE A 1 87 ? 7.507 3.785 0.548 1.00 88.62 87 PHE A N 1
ATOM 655 C CA . PHE A 1 87 ? 6.713 4.597 1.465 1.00 88.62 87 PHE A CA 1
ATOM 656 C C . PHE A 1 87 ? 5.524 5.279 0.778 1.00 88.62 87 PHE A C 1
ATOM 658 O O . PHE A 1 87 ? 5.143 4.976 -0.354 1.00 88.62 87 PHE A O 1
ATOM 665 N N . THR A 1 88 ? 4.890 6.211 1.490 1.00 87.44 88 THR A N 1
ATOM 666 C CA . THR A 1 88 ? 3.789 6.992 0.930 1.00 87.44 88 THR A CA 1
ATOM 667 C C . THR A 1 88 ? 4.304 7.996 -0.097 1.00 87.44 88 THR A C 1
ATOM 669 O O . THR A 1 88 ? 5.035 8.928 0.248 1.00 87.44 88 THR A O 1
ATOM 672 N N . LYS A 1 89 ? 3.871 7.859 -1.351 1.00 81.81 89 LYS A N 1
ATOM 673 C CA . LYS A 1 89 ? 4.162 8.822 -2.424 1.00 81.81 89 LYS A CA 1
ATOM 674 C C . LYS A 1 89 ? 2.935 9.672 -2.754 1.00 81.81 89 LYS A C 1
ATOM 676 O O . LYS A 1 89 ? 1.806 9.360 -2.381 1.00 81.81 89 LYS A O 1
ATOM 681 N N . ARG A 1 90 ? 3.184 10.788 -3.440 1.00 80.44 90 ARG A N 1
ATOM 682 C CA . ARG A 1 90 ? 2.170 11.6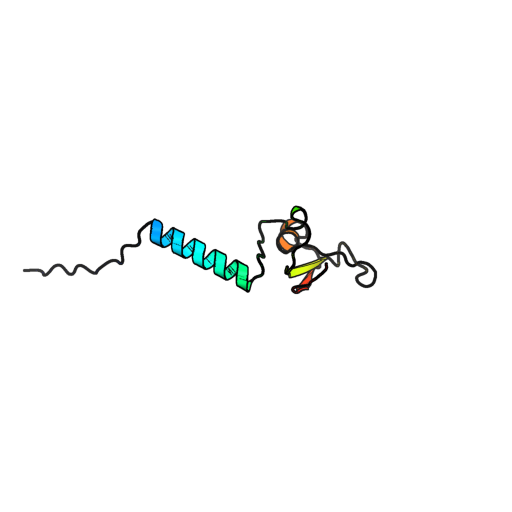56 -4.055 1.00 80.44 90 ARG A CA 1
ATOM 683 C C . ARG A 1 90 ? 2.491 11.746 -5.542 1.00 80.44 90 ARG A C 1
ATOM 685 O O . ARG A 1 90 ? 3.670 11.824 -5.872 1.00 80.44 90 ARG A O 1
ATOM 692 N N . ARG A 1 91 ? 1.466 11.847 -6.392 1.00 76.38 91 ARG A N 1
ATOM 693 C CA . ARG A 1 91 ? 1.591 11.949 -7.860 1.00 76.38 91 ARG A CA 1
ATOM 694 C C . ARG A 1 91 ? 2.328 10.752 -8.477 1.00 76.38 91 ARG A C 1
ATOM 696 O O . ARG A 1 91 ? 3.272 10.948 -9.231 1.00 76.38 91 ARG A O 1
ATOM 703 N N . PHE A 1 92 ? 1.900 9.555 -8.094 1.00 76.88 92 PHE A N 1
ATOM 704 C CA . PHE A 1 92 ? 2.325 8.282 -8.656 1.00 76.88 92 PHE A CA 1
ATOM 705 C C . PHE A 1 92 ? 1.144 7.635 -9.376 1.00 76.88 92 PHE A C 1
ATOM 707 O O . PHE A 1 92 ? 0.021 7.777 -8.833 1.00 76.88 92 PHE A O 1
#

Foldseek 3Di:
DDDDPPPPDPDDDPVNVVVVVVVVQVVCCVP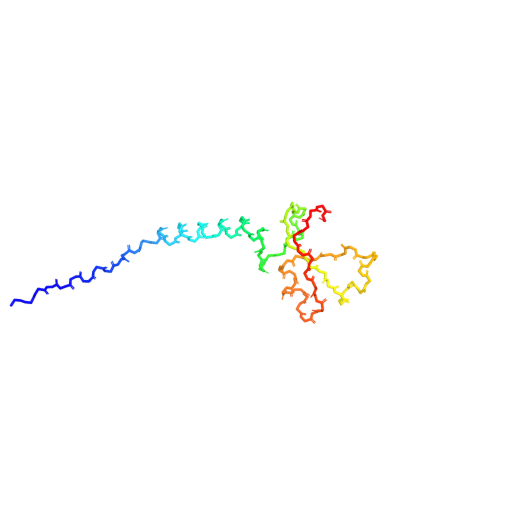QVPQDLQDWCVVVPFRQWFKWKDFCQVVVPVVPDPDTGGNNCVPPVQVPTDMDIPHIDGPD

Organism: Teladorsagia circumcincta (NCBI:txid45464)

Secondary structure (DSSP, 8-state):
-------------HHHHHHHHHHHHHHHHHHTTT--SS---GGG---SSEEEEEETTT---TTT----B-HHHHHHTSTTS-EEEEEEES--

Sequence (92 aa):
STADQNDGEELLTIQDILDNEDSCRQTARVLLGAQDSSVCTYPEGYKPRQALFACLTCAPNPESNEAGICYGCSLHCHEDHNIVELFTKRRF

Radius of gyration: 21.59 Å; chains: 1; bounding box: 43×28×70 Å

InterPro domains:
  IPR003126 Zinc finger, UBR-type [PF02207] (40-91)
  IPR003126 Zinc finger, UBR-type [SM00396] (38-91)
  IPR040204 E3 ubiquitin-protein ligase UBR7 [PTHR13513] (5-92)
  IPR047506 E3 ubiquitin-protein ligase UBR7-like, UBR-box [cd19677] (40-92)